Protein AF-A0A933WJ25-F1 (afdb_monomer_lite)

Radius of gyration: 14.79 Å; chains: 1; bounding box: 33×24×35 Å

Secondary structure (DSSP, 8-state):
-HHHHT-HHHHHHHHHHHHHHHGGGSS-S-HHHHHHHHHHHHHHHHHHHHHS--S---TT-HHHHHHHHS-TT---

Structure (mmCIF, N/CA/C/O backbone):
data_AF-A0A933WJ25-F1
#
_entry.id   AF-A0A933WJ25-F1
#
loop_
_atom_site.group_PDB
_atom_site.id
_atom_site.type_symbol
_atom_site.label_atom_id
_atom_site.label_alt_id
_atom_site.label_comp_id
_atom_site.label_asym_id
_atom_site.label_entity_id
_atom_site.label_seq_id
_atom_site.pdbx_PDB_ins_code
_atom_site.Cartn_x
_atom_site.Cartn_y
_atom_site.Cartn_z
_atom_site.occupancy
_atom_site.B_iso_or_equiv
_atom_site.auth_seq_id
_atom_site.auth_comp_id
_atom_site.auth_asym_id
_atom_site.auth_atom_id
_atom_site.pdbx_PDB_model_num
ATOM 1 N N . GLU A 1 1 ? -6.607 16.000 20.978 1.00 43.59 1 GLU A N 1
ATOM 2 C CA . GLU A 1 1 ? -6.722 16.272 19.525 1.00 43.59 1 GLU A CA 1
ATOM 3 C C . GLU A 1 1 ? -5.468 15.881 18.732 1.00 43.59 1 GLU A C 1
ATOM 5 O O . GLU A 1 1 ? -5.570 15.034 17.858 1.00 43.59 1 GLU A O 1
ATOM 10 N N . TRP A 1 2 ? -4.264 16.348 19.082 1.00 42.91 2 TRP A N 1
ATOM 11 C CA . TRP A 1 2 ? -3.008 15.935 18.411 1.00 42.91 2 TRP A CA 1
ATOM 12 C C . TRP A 1 2 ? -2.585 14.472 18.651 1.00 42.91 2 TRP A C 1
ATOM 14 O O . TRP A 1 2 ? -1.898 13.862 17.838 1.00 42.91 2 TRP A O 1
ATOM 24 N N . ILE A 1 3 ? -3.028 13.878 19.761 1.00 44.94 3 ILE A N 1
ATOM 25 C CA . ILE A 1 3 ? -2.685 12.503 20.165 1.00 44.94 3 ILE A CA 1
ATOM 26 C C . ILE A 1 3 ? -3.397 11.457 19.289 1.00 44.94 3 ILE A C 1
ATOM 28 O O . ILE A 1 3 ? -2.830 10.401 19.033 1.00 44.94 3 ILE A O 1
ATOM 32 N N . SER A 1 4 ? -4.598 11.761 18.780 1.00 48.31 4 SER A N 1
ATOM 33 C CA . SER A 1 4 ? -5.290 10.930 17.785 1.00 48.31 4 SER A CA 1
ATOM 34 C C . SER A 1 4 ? -4.829 11.220 16.358 1.00 48.31 4 SER A C 1
ATOM 36 O O . SER A 1 4 ? -4.928 10.342 15.521 1.00 48.31 4 SER A O 1
ATOM 38 N N . LEU A 1 5 ? -4.277 12.407 16.073 1.00 49.19 5 LEU A N 1
ATOM 39 C CA . LEU A 1 5 ? -3.543 12.674 14.823 1.00 49.19 5 LEU A CA 1
ATOM 40 C C . LEU A 1 5 ? -2.192 11.940 14.774 1.00 49.19 5 LEU A C 1
ATOM 42 O O . LEU A 1 5 ? -1.618 11.763 13.704 1.00 49.19 5 LEU A O 1
ATOM 46 N N . ARG A 1 6 ? -1.741 11.395 15.913 1.00 45.12 6 ARG A N 1
ATOM 47 C CA . ARG A 1 6 ? -0.709 10.353 15.991 1.00 45.12 6 ARG A CA 1
ATOM 48 C C . ARG A 1 6 ? -1.200 8.986 15.470 1.00 45.12 6 ARG A C 1
ATOM 50 O O . ARG A 1 6 ? -0.574 7.967 15.735 1.00 45.12 6 ARG A O 1
ATOM 57 N N . THR A 1 7 ? -2.299 8.928 14.707 1.00 53.31 7 THR A N 1
ATOM 58 C CA . THR A 1 7 ? -2.659 7.796 13.834 1.00 53.31 7 THR A CA 1
ATOM 59 C C . THR A 1 7 ? -1.844 7.823 12.543 1.00 53.31 7 THR A C 1
ATOM 61 O O . THR A 1 7 ? -2.365 7.598 11.449 1.00 53.31 7 THR A O 1
ATOM 64 N N . THR A 1 8 ? -0.532 8.012 12.659 1.00 52.44 8 THR A N 1
ATOM 65 C CA . THR A 1 8 ? 0.395 7.651 11.590 1.00 52.44 8 THR A CA 1
ATOM 66 C C . THR A 1 8 ? 0.320 6.152 11.273 1.00 52.44 8 THR A C 1
ATOM 68 O O . THR A 1 8 ? 0.837 5.740 10.250 1.00 52.44 8 THR A O 1
ATOM 71 N N . ASN A 1 9 ? -0.413 5.336 12.050 1.00 65.25 9 ASN A N 1
ATOM 72 C CA . ASN A 1 9 ? -0.654 3.918 11.778 1.00 65.25 9 ASN A CA 1
ATOM 73 C C . ASN A 1 9 ? -1.116 3.653 10.339 1.00 65.25 9 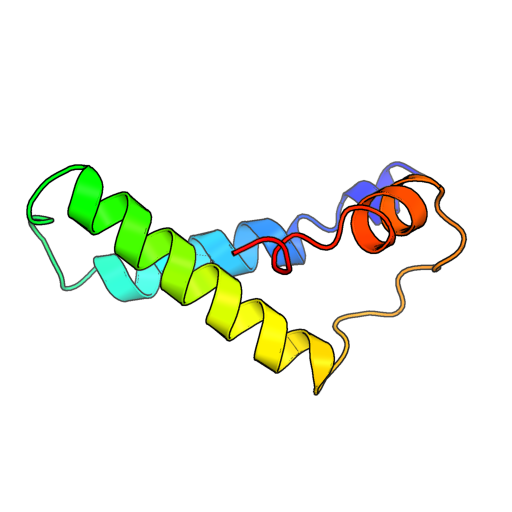ASN A C 1
ATOM 75 O O . ASN A 1 9 ? -0.534 2.798 9.696 1.00 65.25 9 ASN A O 1
ATOM 79 N N . ILE A 1 10 ? -2.099 4.383 9.799 1.00 72.38 10 ILE A N 1
ATOM 80 C CA . ILE A 1 10 ? -2.647 4.089 8.462 1.00 72.38 10 ILE A CA 1
ATOM 81 C C . ILE A 1 10 ? -1.645 4.440 7.353 1.00 72.38 10 ILE A C 1
ATOM 83 O O . ILE A 1 10 ? -1.327 3.588 6.523 1.00 72.38 10 ILE A O 1
ATOM 87 N N . ILE A 1 11 ? -1.099 5.658 7.371 1.00 76.88 11 ILE A N 1
ATOM 88 C CA . ILE A 1 11 ? -0.149 6.123 6.350 1.00 76.88 11 ILE A CA 1
ATOM 89 C C . ILE A 1 11 ? 1.195 5.393 6.468 1.00 76.88 11 ILE A C 1
ATOM 91 O O . ILE A 1 11 ? 1.753 4.963 5.461 1.00 76.88 11 ILE A O 1
ATOM 95 N N . GLU A 1 12 ? 1.703 5.161 7.680 1.00 81.50 12 GLU A N 1
ATOM 96 C CA . GLU A 1 12 ? 2.912 4.359 7.891 1.00 81.50 12 GLU A CA 1
ATOM 97 C C . GLU A 1 12 ? 2.697 2.895 7.527 1.00 81.50 12 GLU A C 1
ATOM 99 O O . GLU A 1 12 ? 3.611 2.278 6.989 1.00 81.50 12 GLU A O 1
ATOM 104 N N . ARG A 1 13 ? 1.525 2.309 7.802 1.00 79.75 13 ARG A N 1
ATOM 105 C CA . ARG A 1 13 ? 1.215 0.922 7.424 1.00 79.75 13 ARG A CA 1
ATOM 106 C C . ARG A 1 13 ? 1.112 0.784 5.912 1.00 79.75 13 ARG A C 1
ATOM 108 O O . ARG A 1 13 ? 1.649 -0.183 5.375 1.00 79.75 13 ARG A O 1
ATOM 115 N N . LEU A 1 14 ? 0.520 1.765 5.233 1.00 84.94 14 LEU A N 1
ATOM 116 C CA . LEU A 1 14 ? 0.514 1.843 3.774 1.00 84.94 14 LEU A CA 1
ATOM 117 C C . LEU A 1 14 ? 1.941 1.962 3.227 1.00 84.94 14 LEU A C 1
ATOM 119 O O . LEU A 1 14 ? 2.331 1.173 2.371 1.00 84.94 14 LEU A O 1
ATOM 123 N N . ASN A 1 15 ? 2.759 2.863 3.777 1.00 88.38 15 ASN A N 1
ATOM 124 C CA . ASN A 1 15 ? 4.155 3.031 3.367 1.00 88.38 15 ASN A CA 1
ATOM 125 C C . ASN A 1 15 ? 5.010 1.780 3.650 1.00 88.38 15 ASN A C 1
ATOM 127 O O . ASN A 1 15 ? 5.821 1.372 2.820 1.00 88.38 15 ASN A O 1
ATOM 131 N N . LYS A 1 16 ? 4.811 1.118 4.797 1.00 88.25 16 LYS A N 1
ATOM 132 C CA . LYS A 1 16 ? 5.468 -0.155 5.138 1.00 88.25 16 LYS A CA 1
ATOM 133 C C . LYS A 1 1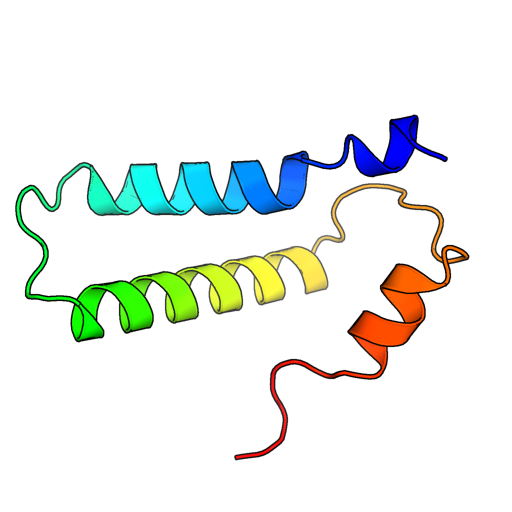6 ? 5.093 -1.249 4.150 1.00 88.25 16 LYS A C 1
ATOM 135 O O . LYS A 1 16 ? 5.973 -1.979 3.706 1.00 88.25 16 LYS A O 1
ATOM 140 N N . GLU A 1 17 ? 3.822 -1.357 3.782 1.00 88.81 17 GLU A N 1
ATOM 141 C CA . GLU A 1 17 ? 3.367 -2.349 2.809 1.00 88.81 17 GLU A CA 1
ATOM 142 C C . GLU A 1 17 ? 3.882 -2.055 1.401 1.00 88.81 17 GLU A C 1
ATOM 144 O O . GLU A 1 17 ? 4.290 -2.979 0.695 1.00 88.81 17 GLU A O 1
ATOM 149 N N . PHE A 1 18 ? 3.918 -0.779 1.015 1.00 90.56 18 PHE A N 1
ATOM 150 C CA . PHE A 1 18 ? 4.516 -0.343 -0.238 1.00 90.56 18 PHE A CA 1
ATOM 151 C C . PHE A 1 18 ? 5.993 -0.741 -0.292 1.00 90.56 18 PHE A C 1
ATOM 153 O O . PHE A 1 18 ? 6.383 -1.522 -1.158 1.00 90.56 18 PHE A O 1
ATOM 160 N N . L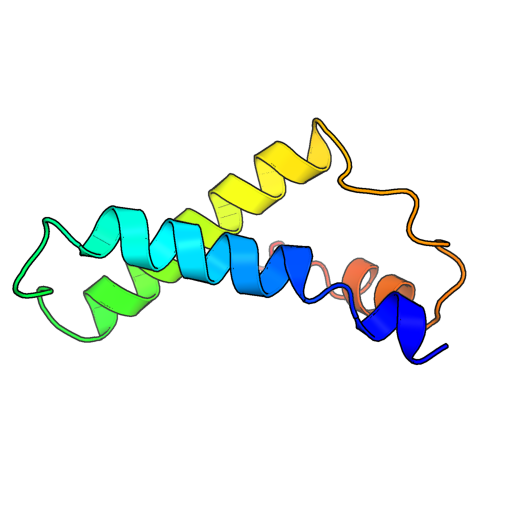YS A 1 19 ? 6.785 -0.329 0.708 1.00 89.12 19 LYS A N 1
ATOM 161 C CA . LYS A 1 19 ? 8.203 -0.697 0.840 1.00 89.12 19 LYS A CA 1
ATOM 162 C C . LYS A 1 19 ? 8.426 -2.206 0.886 1.00 89.12 19 LYS A C 1
ATOM 164 O O . LYS A 1 19 ? 9.384 -2.697 0.303 1.00 89.12 19 LYS A O 1
ATOM 169 N N . ARG A 1 20 ? 7.555 -2.966 1.556 1.00 90.25 20 ARG A N 1
ATOM 170 C CA . ARG A 1 20 ? 7.647 -4.433 1.622 1.00 90.25 20 ARG A CA 1
ATOM 171 C C . ARG A 1 20 ? 7.501 -5.076 0.241 1.00 90.25 20 ARG A C 1
ATOM 173 O O . ARG A 1 20 ? 8.180 -6.059 -0.034 1.00 90.25 20 ARG A O 1
ATOM 180 N N . ARG A 1 21 ? 6.617 -4.544 -0.608 1.00 87.25 21 ARG A N 1
ATOM 181 C CA . ARG A 1 21 ? 6.329 -5.077 -1.952 1.00 87.25 21 ARG A CA 1
ATOM 182 C C . ARG A 1 21 ? 7.328 -4.616 -3.004 1.00 87.25 21 ARG A C 1
ATOM 184 O O . ARG A 1 21 ? 7.588 -5.367 -3.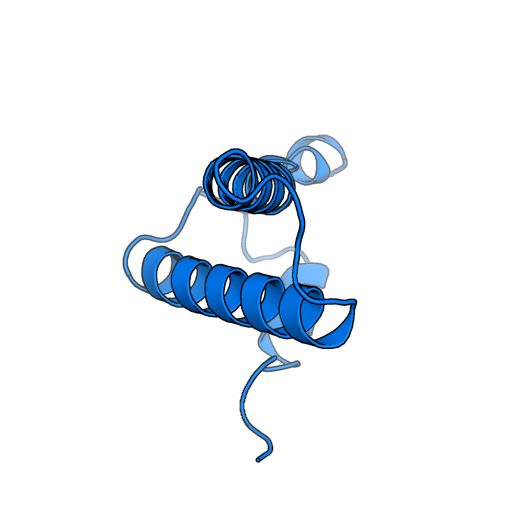934 1.00 87.25 21 ARG A O 1
ATOM 191 N N . THR A 1 22 ? 7.894 -3.425 -2.841 1.00 89.44 22 THR A N 1
ATOM 192 C CA . THR A 1 22 ? 8.920 -2.895 -3.746 1.00 89.44 22 THR A CA 1
ATOM 193 C C . THR A 1 22 ? 10.335 -3.315 -3.364 1.00 89.44 22 THR A C 1
ATOM 195 O O . THR A 1 22 ? 11.202 -3.303 -4.227 1.00 89.44 22 THR A O 1
ATOM 198 N N . LYS A 1 23 ? 10.577 -3.769 -2.123 1.00 88.56 23 LYS A N 1
ATOM 199 C CA . LYS A 1 23 ? 11.876 -4.312 -1.688 1.00 88.56 23 LYS A CA 1
ATOM 200 C C . LYS A 1 23 ? 12.465 -5.370 -2.642 1.00 88.56 23 LYS A C 1
ATOM 202 O O . LYS A 1 23 ? 13.642 -5.243 -2.949 1.00 88.56 23 LYS A O 1
ATOM 207 N N . PRO A 1 24 ? 11.714 -6.382 -3.121 1.00 88.12 24 PRO A N 1
ATOM 208 C CA . PRO A 1 24 ? 12.247 -7.352 -4.081 1.00 88.12 24 PRO A CA 1
ATOM 209 C C . PRO A 1 24 ? 12.312 -6.844 -5.529 1.00 88.12 24 PRO A C 1
ATOM 211 O O . PRO A 1 24 ? 12.828 -7.559 -6.377 1.00 88.12 24 PRO A O 1
ATOM 214 N N . MET A 1 25 ? 11.756 -5.669 -5.849 1.00 86.81 25 MET A N 1
ATOM 215 C CA . MET A 1 25 ? 11.652 -5.214 -7.239 1.00 86.81 25 MET A CA 1
ATOM 216 C C . MET A 1 25 ? 12.913 -4.527 -7.767 1.00 86.81 25 MET A C 1
ATOM 218 O O . MET A 1 25 ? 12.926 -4.314 -8.965 1.00 86.81 25 MET A O 1
ATOM 222 N N . GLU A 1 26 ? 13.921 -4.225 -6.927 1.00 73.25 26 GLU A N 1
ATOM 223 C CA . GLU A 1 26 ? 15.223 -3.545 -7.178 1.00 73.25 26 GLU A CA 1
ATOM 224 C C . GLU A 1 26 ? 15.213 -2.318 -8.117 1.00 73.25 26 GLU A C 1
ATOM 226 O O . GLU A 1 26 ? 15.649 -1.240 -7.718 1.00 73.25 26 GLU A O 1
ATOM 231 N N . ILE A 1 27 ? 14.671 -2.435 -9.326 1.00 80.81 27 ILE A N 1
ATOM 232 C CA . ILE A 1 27 ? 14.424 -1.375 -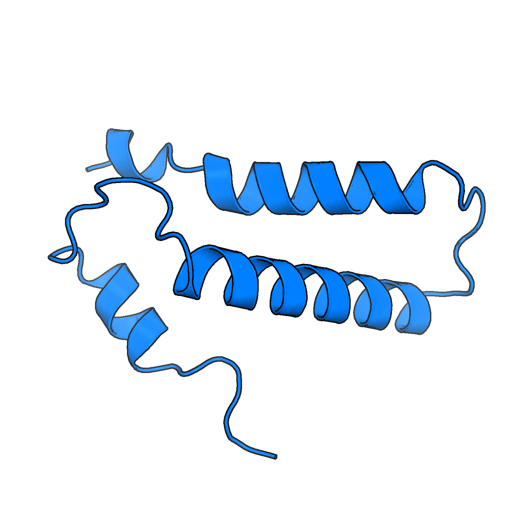10.296 1.00 80.81 27 ILE A CA 1
ATOM 233 C C . ILE A 1 27 ? 12.939 -1.387 -10.682 1.00 80.81 27 ILE A C 1
ATOM 235 O O . ILE A 1 27 ? 12.421 -2.344 -11.257 1.00 80.81 27 ILE A O 1
ATOM 239 N N . LEU A 1 28 ? 12.241 -0.287 -10.406 1.00 82.31 28 LEU A N 1
ATOM 240 C CA . LEU A 1 28 ? 10.860 -0.107 -10.846 1.00 82.31 28 LEU A CA 1
ATOM 241 C C . LEU A 1 28 ? 10.833 0.428 -12.287 1.00 82.31 28 LEU A C 1
ATOM 243 O O . LEU A 1 28 ? 11.615 1.313 -12.627 1.00 82.31 28 LEU A O 1
ATOM 247 N N . ALA A 1 29 ? 9.921 -0.073 -13.123 1.00 81.69 29 ALA A N 1
ATOM 248 C CA . ALA A 1 29 ? 9.837 0.216 -14.563 1.00 81.69 29 ALA A CA 1
ATOM 249 C C . ALA A 1 29 ? 9.294 1.631 -14.904 1.00 81.69 29 ALA A C 1
ATOM 251 O O . ALA A 1 29 ? 8.479 1.796 -15.811 1.00 81.69 29 ALA A O 1
ATOM 252 N N . GLY A 1 30 ? 9.709 2.658 -14.154 1.00 86.56 30 GLY A N 1
ATOM 253 C CA . GLY A 1 30 ? 9.357 4.069 -14.354 1.00 86.56 30 GLY A CA 1
ATOM 254 C C . GLY A 1 30 ? 8.233 4.598 -13.452 1.00 86.56 30 GLY A C 1
ATOM 255 O O . GLY A 1 30 ? 7.552 3.850 -12.747 1.00 86.56 30 GLY A O 1
ATOM 256 N N . GLU A 1 31 ? 8.013 5.914 -13.486 1.00 88.38 31 GLU A N 1
ATOM 257 C CA . GLU A 1 31 ? 7.105 6.640 -12.578 1.00 88.38 31 GLU A CA 1
ATOM 258 C C . GLU A 1 31 ? 5.642 6.188 -12.689 1.00 88.38 31 GLU A C 1
ATOM 260 O O . GLU A 1 31 ? 4.985 5.929 -11.682 1.00 88.38 31 GLU A O 1
ATOM 265 N N . ASN A 1 32 ? 5.146 5.977 -13.911 1.00 90.19 32 ASN A N 1
ATOM 266 C CA . ASN A 1 32 ? 3.780 5.497 -14.139 1.00 90.19 32 ASN A CA 1
ATOM 267 C C . ASN A 1 32 ? 3.526 4.122 -13.508 1.00 90.19 32 ASN A C 1
ATOM 269 O O . ASN A 1 32 ? 2.441 3.863 -12.985 1.00 90.19 32 ASN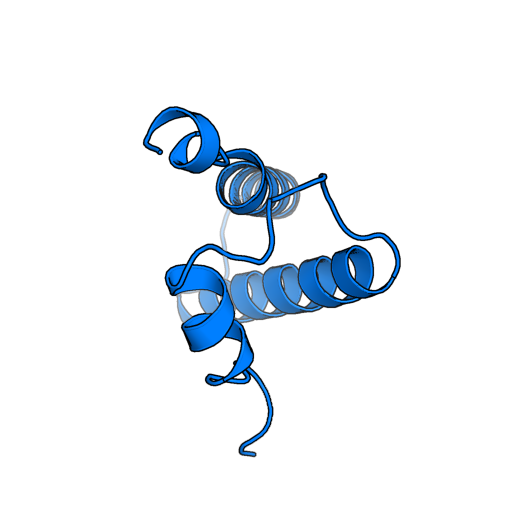 A O 1
ATOM 273 N N . SER A 1 33 ? 4.526 3.238 -13.530 1.00 87.25 33 SER A N 1
ATOM 274 C CA . SER A 1 33 ? 4.429 1.927 -12.883 1.00 87.25 33 SER A CA 1
ATOM 275 C C . SER A 1 33 ? 4.388 2.059 -11.354 1.00 87.25 33 SER A C 1
ATOM 277 O O . SER A 1 33 ? 3.610 1.365 -10.698 1.00 87.25 33 SER A O 1
ATOM 279 N N . CYS A 1 34 ? 5.127 3.031 -10.802 1.00 87.94 34 CYS A N 1
ATOM 280 C CA . CYS A 1 34 ? 5.102 3.389 -9.384 1.00 87.94 34 CYS A CA 1
ATOM 281 C C . CYS A 1 34 ? 3.720 3.856 -8.937 1.00 87.94 34 CYS A C 1
ATOM 283 O O . CYS A 1 34 ? 3.166 3.319 -7.976 1.00 87.94 34 CYS A O 1
ATOM 285 N N . TYR A 1 35 ? 3.131 4.801 -9.671 1.00 90.62 35 TYR A N 1
ATOM 286 C CA . TYR A 1 35 ? 1.808 5.327 -9.350 1.00 90.62 35 TYR A CA 1
ATOM 287 C C . TYR A 1 35 ? 0.728 4.252 -9.438 1.00 90.62 35 TYR A C 1
ATOM 289 O O . TYR A 1 35 ? -0.122 4.169 -8.554 1.00 90.62 35 TYR A O 1
ATOM 297 N N . ARG A 1 36 ? 0.796 3.371 -10.443 1.00 90.44 36 ARG A N 1
ATOM 298 C CA . ARG A 1 36 ? -0.127 2.232 -10.565 1.00 90.44 36 ARG A CA 1
ATOM 299 C C . ARG A 1 36 ? -0.010 1.271 -9.384 1.00 90.44 36 ARG A C 1
ATOM 301 O O . ARG A 1 36 ? -1.029 0.857 -8.835 1.00 90.44 36 ARG A O 1
ATOM 308 N N . LEU A 1 37 ? 1.212 0.939 -8.963 1.00 89.62 37 LEU A N 1
ATOM 309 C CA . LEU A 1 37 ? 1.443 0.056 -7.820 1.00 89.62 37 LEU A CA 1
ATOM 310 C C . LEU A 1 37 ? 0.950 0.687 -6.513 1.00 89.62 37 LEU A C 1
ATOM 312 O O . LEU A 1 37 ? 0.302 0.016 -5.708 1.00 89.62 37 LEU A O 1
ATOM 316 N N . LEU A 1 38 ? 1.222 1.978 -6.321 1.00 88.88 38 LEU A N 1
ATOM 317 C CA . LEU A 1 38 ? 0.755 2.730 -5.163 1.00 88.88 38 LEU A CA 1
ATOM 318 C C . LEU A 1 38 ? -0.777 2.776 -5.119 1.00 88.88 38 LEU A C 1
ATOM 320 O O . LEU A 1 38 ? -1.360 2.436 -4.092 1.00 88.88 38 LEU A O 1
ATOM 324 N N . ALA A 1 39 ? -1.429 3.115 -6.235 1.00 90.44 39 ALA A N 1
ATOM 325 C CA . ALA A 1 39 ? -2.886 3.142 -6.343 1.00 90.44 39 ALA A CA 1
ATOM 326 C C . ALA A 1 39 ? -3.505 1.771 -6.033 1.00 90.44 39 ALA A C 1
ATOM 328 O O . ALA A 1 39 ? -4.425 1.673 -5.222 1.00 90.44 39 ALA A O 1
ATOM 329 N N . PHE A 1 40 ? -2.952 0.696 -6.600 1.00 90.94 40 PHE A N 1
ATOM 330 C CA . PHE A 1 40 ? -3.419 -0.665 -6.343 1.00 90.94 40 PHE A CA 1
ATOM 331 C C . PHE A 1 40 ? -3.305 -1.064 -4.862 1.00 90.94 40 PHE A C 1
ATOM 333 O O . PHE A 1 40 ? -4.233 -1.643 -4.294 1.00 90.94 40 PHE A O 1
ATOM 340 N N . ILE A 1 41 ? -2.178 -0.750 -4.214 1.00 89.00 41 ILE A N 1
ATOM 341 C CA . ILE A 1 41 ? -1.961 -1.065 -2.794 1.00 89.00 41 ILE A CA 1
ATOM 342 C C . ILE A 1 41 ? -2.933 -0.279 -1.907 1.00 89.00 41 ILE A C 1
ATOM 344 O O . ILE A 1 41 ? -3.498 -0.862 -0.979 1.00 89.00 41 ILE A O 1
ATOM 348 N N . SER A 1 42 ? -3.162 0.999 -2.213 1.00 86.69 42 SER A N 1
ATOM 349 C CA . SER A 1 42 ? -4.125 1.848 -1.505 1.00 86.69 42 SER A CA 1
ATOM 350 C C . SER A 1 42 ? -5.544 1.283 -1.587 1.00 86.69 42 SER A C 1
ATOM 352 O O . SER A 1 42 ? -6.175 1.084 -0.551 1.00 86.69 42 SER A O 1
ATOM 354 N N . LEU A 1 43 ? -6.005 0.921 -2.790 1.00 88.38 43 LEU A N 1
ATOM 355 C CA . LEU A 1 43 ? -7.327 0.318 -3.006 1.00 88.38 43 LEU A CA 1
ATOM 356 C C . LEU A 1 43 ? -7.482 -1.004 -2.249 1.00 88.38 43 LEU A C 1
ATOM 358 O O . LEU A 1 43 ? -8.488 -1.253 -1.585 1.00 88.38 43 LEU A O 1
ATOM 362 N N . LYS A 1 44 ? -6.456 -1.860 -2.297 1.00 85.94 44 LYS A N 1
ATOM 363 C CA . LYS A 1 44 ? -6.470 -3.136 -1.578 1.00 85.94 44 LYS A CA 1
ATOM 364 C C . LYS A 1 44 ? -6.548 -2.941 -0.061 1.00 85.94 44 LYS A C 1
ATOM 366 O O . LYS A 1 44 ? -7.263 -3.686 0.608 1.00 85.94 44 LYS A O 1
ATOM 371 N N . MET A 1 45 ? -5.806 -1.981 0.491 1.00 81.94 45 MET A N 1
ATOM 372 C CA . MET A 1 45 ? -5.876 -1.661 1.919 1.00 81.94 45 MET A CA 1
ATOM 373 C C . MET A 1 45 ? -7.246 -1.123 2.315 1.00 81.94 45 MET A C 1
ATOM 375 O O . MET A 1 45 ? -7.776 -1.536 3.343 1.00 81.94 45 MET A O 1
ATOM 379 N N . GLU A 1 46 ? -7.833 -0.264 1.485 1.00 82.75 46 GLU A N 1
ATOM 380 C CA . GLU A 1 46 ? -9.161 0.291 1.720 1.00 82.75 46 GLU A CA 1
ATOM 381 C C . GLU A 1 46 ? -10.223 -0.810 1.826 1.00 82.75 46 GLU A C 1
ATOM 383 O O . GLU A 1 46 ? -10.985 -0.830 2.791 1.00 82.75 46 GLU A O 1
ATOM 388 N N . LEU A 1 47 ? -10.229 -1.777 0.901 1.00 81.06 47 LEU A N 1
ATOM 389 C CA . LEU A 1 47 ? -11.155 -2.916 0.951 1.00 81.06 47 LEU A CA 1
ATOM 390 C C . LEU A 1 47 ? -11.015 -3.717 2.253 1.00 81.06 47 LEU A C 1
ATOM 392 O O . LEU A 1 47 ? -12.012 -4.067 2.887 1.00 81.06 47 LEU A O 1
ATOM 396 N N . VAL A 1 48 ? -9.778 -3.972 2.688 1.00 76.00 48 VAL A N 1
ATOM 397 C CA . VAL A 1 48 ? -9.504 -4.694 3.940 1.00 76.00 48 VAL A CA 1
ATOM 398 C C . VAL A 1 48 ? -9.965 -3.892 5.161 1.00 76.00 48 VAL A C 1
ATOM 400 O O . VAL A 1 48 ? -10.496 -4.480 6.101 1.00 76.00 48 VAL A O 1
ATOM 403 N N . TRP A 1 49 ? -9.802 -2.568 5.158 1.00 73.75 49 TRP A N 1
ATOM 404 C CA . TRP A 1 49 ? -10.242 -1.696 6.253 1.00 73.75 49 TRP A CA 1
ATOM 405 C C . TRP A 1 49 ? -11.751 -1.478 6.288 1.00 73.75 49 TRP A C 1
ATOM 407 O O . TRP A 1 49 ? -12.303 -1.324 7.373 1.00 73.75 49 TRP A O 1
ATOM 417 N N . ARG A 1 50 ? -12.437 -1.515 5.141 1.00 70.00 50 ARG A N 1
ATOM 418 C CA . ARG A 1 50 ? -13.906 -1.546 5.095 1.00 70.00 50 ARG A CA 1
ATOM 419 C C . ARG A 1 50 ? -14.448 -2.824 5.744 1.00 70.00 50 ARG A C 1
ATOM 421 O O . ARG A 1 50 ? -15.417 -2.754 6.491 1.00 70.00 50 ARG A O 1
ATOM 428 N N . ALA A 1 51 ? -13.808 -3.970 5.492 1.00 70.44 51 ALA A N 1
ATOM 429 C CA . ALA A 1 51 ? -14.201 -5.254 6.076 1.00 70.44 51 ALA A CA 1
ATOM 430 C C . ALA A 1 51 ? -13.837 -5.380 7.566 1.00 70.44 51 ALA A C 1
ATOM 432 O O . ALA A 1 51 ? -14.592 -5.958 8.340 1.00 70.44 51 ALA A O 1
ATOM 433 N N . ASN A 1 52 ? -12.684 -4.841 7.972 1.00 63.81 52 ASN A N 1
ATOM 434 C CA . ASN A 1 52 ? -12.198 -4.857 9.351 1.00 63.81 52 ASN A CA 1
ATOM 435 C C . ASN A 1 52 ? -11.750 -3.441 9.754 1.00 63.81 52 ASN A C 1
ATOM 437 O O . ASN A 1 52 ? -10.574 -3.101 9.567 1.00 63.81 52 ASN A O 1
ATOM 441 N N . PRO A 1 53 ? -12.661 -2.599 10.280 1.00 63.69 53 PRO A N 1
ATOM 442 C CA . PRO A 1 53 ? -12.362 -1.203 10.585 1.00 63.69 53 PRO A CA 1
ATOM 443 C C . PRO A 1 53 ? -11.226 -1.084 11.605 1.00 63.69 53 PRO A C 1
ATOM 445 O O . PRO A 1 53 ? -11.285 -1.610 12.718 1.00 63.69 53 PRO A O 1
ATOM 448 N N . VAL A 1 54 ? -10.155 -0.392 11.206 1.00 59.31 54 VAL A N 1
ATOM 449 C CA . VAL A 1 54 ? -8.940 -0.245 12.013 1.00 59.31 54 VAL A CA 1
ATOM 450 C C . VAL A 1 54 ? -9.126 0.861 13.048 1.00 59.31 54 VAL A C 1
ATOM 452 O O . VAL A 1 54 ? -9.084 2.043 12.725 1.00 59.31 54 VAL A O 1
ATOM 455 N N . GLY A 1 55 ? -9.239 0.453 14.313 1.00 57.38 55 GLY A N 1
ATOM 456 C CA . GLY A 1 55 ? -9.150 1.330 15.481 1.00 57.38 55 GLY A CA 1
ATOM 457 C C . GLY A 1 55 ? -10.436 2.098 15.799 1.00 57.38 55 GLY A C 1
ATOM 458 O O . GLY A 1 55 ? -11.140 2.586 14.922 1.00 57.38 55 GLY A O 1
ATOM 459 N N . LYS A 1 56 ? -10.729 2.251 17.096 1.00 55.34 56 LYS A N 1
ATOM 460 C CA . LYS A 1 56 ? -11.764 3.165 17.604 1.00 55.34 56 LYS A CA 1
ATOM 461 C C . LYS A 1 56 ? -11.304 4.615 17.406 1.00 55.34 56 LYS A C 1
ATOM 463 O O . LYS A 1 56 ? -10.871 5.269 18.351 1.00 55.34 56 LYS A O 1
ATOM 468 N N . VAL A 1 57 ? -11.343 5.111 16.175 1.00 56.66 57 VAL A N 1
ATOM 469 C CA . VAL A 1 57 ? -11.201 6.543 15.899 1.00 56.66 57 VAL A CA 1
ATOM 470 C C . VAL A 1 57 ? -12.565 7.180 16.135 1.00 56.66 57 VAL A C 1
ATOM 472 O O . VAL A 1 57 ? -13.569 6.729 15.591 1.00 56.66 57 VAL A O 1
ATOM 475 N N . ASN A 1 58 ? -12.621 8.196 16.997 1.00 53.53 58 ASN A N 1
ATOM 476 C CA . ASN A 1 58 ? -13.869 8.881 17.312 1.00 53.53 58 ASN A CA 1
ATOM 477 C C . ASN A 1 58 ? -14.387 9.564 16.031 1.00 53.53 58 ASN A C 1
ATOM 479 O O . ASN A 1 58 ? -13.803 10.543 15.565 1.00 53.53 58 ASN A O 1
ATOM 483 N N . ALA A 1 59 ? -15.459 9.022 15.443 1.00 55.38 59 ALA A N 1
ATOM 484 C CA . ALA A 1 59 ? -16.011 9.423 14.141 1.00 55.38 59 ALA A CA 1
ATOM 485 C C . ALA A 1 59 ? -16.532 10.877 14.093 1.00 55.38 59 ALA A C 1
ATOM 487 O O . ALA A 1 59 ? -16.952 11.368 13.048 1.00 55.38 59 ALA A O 1
ATOM 488 N N . ASN A 1 60 ? -16.503 11.575 15.229 1.00 55.72 60 ASN A N 1
ATOM 489 C CA . ASN A 1 60 ? -16.963 12.949 15.379 1.00 55.72 60 ASN A CA 1
ATOM 490 C C . ASN A 1 60 ? -15.937 14.006 14.946 1.00 55.72 60 ASN A C 1
ATOM 492 O O . ASN A 1 60 ? -16.247 15.193 14.982 1.00 55.72 60 ASN A O 1
ATOM 496 N N . LEU A 1 61 ? -14.736 13.607 14.521 1.00 61.75 61 LEU A N 1
ATOM 497 C CA . LEU A 1 61 ? -13.743 14.546 14.002 1.00 61.75 61 LEU A CA 1
ATOM 498 C C . LEU A 1 61 ? -14.176 15.064 12.609 1.00 61.75 61 LEU A C 1
ATOM 500 O O . LEU A 1 61 ? -14.382 14.249 11.704 1.00 61.75 61 LEU A O 1
ATOM 504 N N . PRO A 1 62 ? -14.269 16.394 12.398 1.00 59.38 62 PRO A N 1
ATOM 505 C CA . PRO A 1 62 ? -14.753 16.992 11.145 1.00 59.38 62 PRO A CA 1
ATOM 506 C C . PRO A 1 62 ? -13.979 16.530 9.901 1.00 59.38 62 PRO A C 1
ATOM 508 O O . PRO A 1 62 ? -14.550 16.375 8.825 1.00 59.38 62 PRO A O 1
ATOM 511 N N . PHE A 1 63 ? -12.685 16.243 10.068 1.00 59.06 63 PHE A N 1
ATOM 512 C CA . PHE A 1 63 ? -11.786 15.787 9.009 1.00 59.06 63 PHE A CA 1
ATOM 513 C C . PHE A 1 63 ? -12.230 14.468 8.353 1.00 59.06 63 PHE A C 1
ATOM 515 O O . PHE A 1 63 ? -12.220 14.347 7.130 1.00 59.06 63 PHE A O 1
ATOM 522 N N . PHE A 1 64 ? -12.672 13.481 9.143 1.00 58.81 64 PHE A N 1
ATOM 523 C CA . PHE A 1 64 ? -13.118 12.196 8.589 1.00 58.81 64 PHE A CA 1
ATOM 524 C C . PHE A 1 64 ? -14.487 12.294 7.909 1.00 58.81 64 PHE A C 1
ATOM 526 O O . PHE A 1 64 ? -14.750 11.530 6.983 1.00 58.81 64 PHE A O 1
ATOM 533 N N . LYS A 1 65 ? -15.338 13.247 8.316 1.00 59.91 65 LYS A N 1
ATOM 534 C CA . LYS A 1 65 ? -16.611 13.520 7.629 1.00 59.91 65 LYS A CA 1
ATOM 535 C C . LYS A 1 65 ? -16.363 14.056 6.218 1.00 59.91 65 LYS A C 1
ATOM 537 O O . LYS A 1 65 ? -16.892 13.494 5.269 1.00 59.91 65 LYS A O 1
ATOM 542 N N . GLN A 1 66 ? -15.448 15.015 6.075 1.00 59.34 66 GLN A N 1
ATOM 543 C CA . GLN A 1 66 ? -15.066 15.563 4.767 1.00 59.34 66 GLN A CA 1
ATOM 544 C C . GLN A 1 66 ? -14.406 14.529 3.842 1.00 59.34 66 GLN A C 1
ATOM 546 O O . GLN A 1 66 ? -14.626 14.558 2.635 1.00 59.34 66 GLN A O 1
ATOM 551 N N . LEU A 1 67 ? -13.604 13.603 4.381 1.00 59.16 67 LEU A N 1
ATOM 552 C CA . LEU A 1 67 ? -13.021 12.513 3.586 1.00 59.16 67 LEU A CA 1
ATOM 553 C C . LEU A 1 67 ? -14.050 11.458 3.173 1.00 59.16 67 LEU A C 1
ATOM 555 O O . LEU A 1 67 ? -13.934 10.901 2.090 1.00 59.16 67 LEU A O 1
ATOM 559 N N . LYS A 1 68 ? -15.053 11.184 4.015 1.00 58.12 68 LYS A N 1
ATOM 560 C CA . LYS A 1 68 ? -16.171 10.307 3.649 1.00 58.12 68 LYS A CA 1
ATOM 561 C C . LYS A 1 68 ? -17.037 10.939 2.556 1.00 58.12 68 LYS A C 1
ATOM 563 O O . LYS A 1 68 ? -17.498 10.235 1.672 1.00 58.12 68 LYS A O 1
ATOM 568 N N . GLU A 1 69 ? -17.241 12.254 2.620 1.00 56.56 69 GLU A N 1
ATOM 569 C CA . GLU A 1 69 ? -17.983 13.027 1.613 1.00 56.56 69 GLU A CA 1
ATOM 570 C C . GLU A 1 69 ? -17.237 13.115 0.277 1.00 56.56 69 GLU A C 1
ATOM 572 O O . GLU A 1 69 ? -17.852 13.117 -0.786 1.00 56.56 69 GLU A O 1
ATOM 577 N N . ARG A 1 70 ? -15.903 13.150 0.314 1.00 56.19 70 ARG A N 1
ATOM 578 C CA . ARG A 1 70 ? -15.052 13.028 -0.871 1.00 56.19 70 ARG A CA 1
ATOM 579 C C . ARG A 1 70 ? -14.767 11.555 -1.126 1.00 56.19 70 ARG A C 1
ATOM 581 O O . ARG A 1 70 ? -13.641 11.112 -0.915 1.00 56.19 70 ARG A O 1
ATOM 588 N N . GLU A 1 71 ? -15.784 10.801 -1.545 1.00 56.44 71 GLU A N 1
ATOM 589 C CA . GLU A 1 71 ? -15.608 9.412 -1.972 1.00 56.44 71 GLU A CA 1
ATOM 590 C C . GLU A 1 71 ? -14.488 9.341 -3.015 1.00 56.44 71 GLU A C 1
ATOM 592 O O . GLU A 1 71 ? -14.644 9.700 -4.180 1.00 56.44 71 GLU A O 1
ATOM 597 N N . PHE A 1 72 ? -13.316 8.906 -2.555 1.00 56.09 72 PHE A N 1
ATOM 598 C CA . PHE A 1 72 ? -12.063 8.881 -3.304 1.00 56.09 72 PHE A CA 1
ATOM 599 C C . PHE A 1 72 ? -12.143 8.007 -4.570 1.00 56.09 72 PHE A C 1
ATOM 601 O O . PHE A 1 72 ? -11.227 8.018 -5.384 1.00 56.09 72 PHE A O 1
ATOM 608 N N . THR A 1 73 ? -13.234 7.267 -4.777 1.00 60.72 73 THR A N 1
ATOM 609 C CA . THR A 1 73 ? -13.420 6.389 -5.930 1.00 60.72 73 THR A CA 1
ATOM 610 C C . THR A 1 73 ? -14.888 6.255 -6.320 1.00 60.72 73 THR A C 1
ATOM 612 O O . THR A 1 73 ? -15.486 5.215 -6.071 1.00 60.72 73 THR A O 1
ATOM 615 N N . GLN A 1 74 ? -15.493 7.264 -6.954 1.00 49.12 74 GLN A N 1
ATOM 616 C CA . GLN A 1 74 ? -16.753 7.012 -7.675 1.00 49.12 74 GLN A CA 1
ATOM 617 C C . GLN A 1 74 ? -17.119 8.006 -8.786 1.00 49.12 74 GLN A C 1
ATOM 619 O O . GLN A 1 74 ? -18.290 8.182 -9.080 1.00 49.12 74 GLN A O 1
ATOM 624 N N . ASN A 1 75 ? -16.135 8.605 -9.461 1.00 41.31 75 ASN A N 1
ATOM 625 C CA . ASN A 1 75 ? -16.375 9.273 -10.746 1.00 41.31 75 ASN A CA 1
ATOM 626 C C . ASN A 1 75 ? -15.386 8.722 -11.781 1.00 41.31 75 ASN A C 1
ATOM 628 O O . ASN A 1 75 ? -14.329 9.307 -12.021 1.00 41.31 75 ASN A O 1
ATOM 632 N N . CYS A 1 76 ? -15.714 7.549 -12.322 1.00 36.94 76 CYS A N 1
ATOM 633 C CA . CYS A 1 76 ? -15.274 7.133 -13.650 1.00 36.94 76 CYS A CA 1
ATOM 634 C C . CYS A 1 76 ? -16.455 7.307 -14.599 1.00 36.94 76 CYS A C 1
ATOM 636 O O . CYS A 1 76 ? -17.578 6.956 -14.171 1.00 36.94 76 CYS A O 1
#

Sequence (76 aa):
EWISLRTTNIIERLNKEFKRRTKPMEILAGENSCYRLLAFISLKMELVWRANPVGKVNANLPFFKQLKEREFTQNC

pLDDT: mean 71.2, std 16.29, range [36.94, 90.94]

Foldseek 3Di:
DVVLVVVVVVVVVLVVVLCVVCVVVVDQPDDVSSVVSSVVSVVVVVVVCVVPPPDPDPCPPVVNVVVVVPPVDDDD